Protein AF-A0A806KFU2-F1 (afdb_monomer)

pLDDT: mean 85.19, std 13.71, range [40.22, 97.81]

Radius of gyration: 25.44 Å; Cα contacts (8 Å, |Δi|>4): 45; chains: 1; bounding box: 44×34×74 Å

Solvent-accessible surface area (backbone atoms only — not comparable to full-atom values): 7020 Å² total; per-residue (Å²): 132,86,84,75,89,62,94,71,78,55,70,68,61,47,52,54,50,50,51,52,50,47,54,58,51,55,75,74,49,81,83,82,88,79,88,73,58,72,50,74,43,77,91,81,72,46,74,48,64,73,56,85,49,70,67,59,44,52,50,50,37,53,46,39,33,74,76,69,70,40,86,71,71,86,83,48,71,60,62,50,46,47,71,78,39,73,87,53,57,66,67,65,52,70,69,50,60,91,88,68,79,74,82,73,86,129

Sequence (106 aa):
MKEKDLAFVGREARISLQDEVKDELLRKVLPAPRVVEIAWDLKKGVLWTTASNARAQSLLVGLSMKSFGIELRPLAPLLLAGQVSPHIPVENLTAIEPYNLSVGEA

Nearest PDB structures (foldseek):
  5zm6-assembly1_A-2  TM=3.344E-01  e=7.596E+00  Homo sapiens

Foldseek 3Di:
DDDDPPPDDDPVRVVVVVVVVVVVVVVVDDDDDDDKDWDADPVVRDIDIPDPDPVVVVVVQVCCCVPPVDGDDDCQPLNVCCVVCVVDDNVNSVPDDSPPDDPPDD

Secondary structure (DSSP, 8-state):
------S---HHHHHHHHHHHHHHHHHHSPP------EEEETTTTEEEE---SHHHHHHHHHHHHHHH--------HHHHHHHH-TTS-HHHHHTS-TT-------

Mean predicted aligned error: 10.16 Å

Organism: NCBI:txid1181526

Structure (mmCIF, N/CA/C/O backbone):
data_AF-A0A806KFU2-F1
#
_entry.id   AF-A0A806KFU2-F1
#
loop_
_atom_site.group_PDB
_atom_site.id
_atom_site.type_symbol
_atom_site.label_atom_id
_atom_site.label_alt_id
_atom_site.label_comp_id
_atom_site.label_asym_id
_atom_site.label_entity_id
_atom_site.label_seq_id
_atom_site.pdbx_PDB_ins_code
_atom_site.Cartn_x
_atom_site.Cartn_y
_atom_site.Cartn_z
_atom_site.occupancy
_atom_site.B_iso_or_equiv
_atom_site.auth_seq_id
_atom_site.auth_comp_id
_atom_site.auth_asym_id
_atom_site.auth_atom_id
_atom_site.pdbx_PDB_model_num
ATOM 1 N N . MET A 1 1 ? -23.917 -8.264 41.468 1.00 40.22 1 MET A N 1
ATOM 2 C CA . MET A 1 1 ? -22.677 -7.464 41.570 1.00 40.22 1 MET A CA 1
ATOM 3 C C . MET A 1 1 ? -23.089 -6.129 42.176 1.00 40.22 1 MET A C 1
ATOM 5 O O . MET A 1 1 ? -24.025 -5.548 41.650 1.00 40.22 1 MET A O 1
ATOM 9 N N . LYS A 1 2 ? -22.553 -5.712 43.332 1.00 50.62 2 LYS A N 1
ATOM 10 C CA . LYS A 1 2 ? -22.932 -4.420 43.940 1.00 50.62 2 LYS A CA 1
ATOM 11 C C . LYS A 1 2 ? -22.273 -3.302 43.131 1.00 50.62 2 LYS A C 1
ATOM 13 O O . LYS A 1 2 ? -21.045 -3.276 43.066 1.00 50.62 2 LYS A O 1
ATOM 18 N N . GLU A 1 3 ? -23.069 -2.434 42.515 1.00 57.78 3 GLU A N 1
ATOM 19 C CA . GLU A 1 3 ? -22.569 -1.213 41.881 1.00 57.78 3 GLU A CA 1
ATOM 20 C C . GLU A 1 3 ? -21.839 -0.377 42.934 1.00 57.78 3 GLU A C 1
ATOM 22 O O . GLU A 1 3 ? -22.385 -0.050 43.989 1.00 57.78 3 GLU A O 1
ATOM 27 N N . LYS A 1 4 ? -20.559 -0.094 42.683 1.00 65.06 4 LYS A N 1
ATOM 28 C CA . LYS A 1 4 ? -19.829 0.901 43.458 1.00 65.06 4 LYS A CA 1
ATOM 29 C C . LYS A 1 4 ? -20.172 2.255 42.851 1.00 65.06 4 LYS A C 1
ATOM 31 O O . LYS A 1 4 ? -19.707 2.548 41.754 1.00 65.06 4 LYS A O 1
ATOM 36 N N . ASP A 1 5 ? -20.948 3.052 43.577 1.00 60.94 5 ASP A N 1
ATOM 37 C CA . ASP A 1 5 ? -21.271 4.451 43.268 1.00 60.94 5 ASP A CA 1
ATOM 38 C C . ASP A 1 5 ? -20.006 5.329 43.397 1.00 60.94 5 ASP A C 1
ATOM 40 O O . ASP A 1 5 ? -19.809 6.107 44.332 1.00 60.94 5 ASP A O 1
ATOM 44 N N . LEU A 1 6 ? -19.041 5.109 42.501 1.00 67.38 6 LEU A N 1
ATOM 45 C CA . LEU A 1 6 ? -17.766 5.814 42.485 1.00 67.38 6 LEU A CA 1
ATOM 46 C C . LEU A 1 6 ? -17.949 7.135 41.744 1.00 67.38 6 LEU A C 1
ATOM 48 O O . LEU A 1 6 ? -17.853 7.192 40.521 1.00 67.38 6 LEU A O 1
ATOM 52 N N . ALA A 1 7 ? -18.127 8.217 42.504 1.00 68.25 7 ALA A N 1
ATOM 53 C CA . ALA A 1 7 ? -18.161 9.586 41.983 1.00 68.25 7 ALA A CA 1
ATOM 54 C C . ALA A 1 7 ? -16.904 9.962 41.163 1.00 68.25 7 ALA A C 1
ATOM 56 O O . ALA A 1 7 ? -16.932 10.897 40.363 1.00 68.25 7 ALA A O 1
ATOM 57 N N . PHE A 1 8 ? -15.793 9.236 41.345 1.00 75.88 8 PHE A N 1
ATOM 58 C CA . PHE A 1 8 ? -14.548 9.462 40.623 1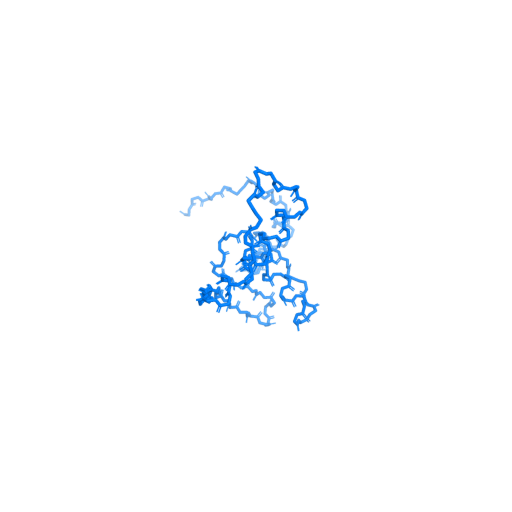.00 75.88 8 PHE A CA 1
ATOM 59 C C . PHE A 1 8 ? -13.843 8.148 40.265 1.00 75.88 8 PHE A C 1
ATOM 61 O O . PHE A 1 8 ? -13.484 7.353 41.132 1.00 75.88 8 PHE A O 1
ATOM 68 N N . VAL A 1 9 ? -13.593 7.955 38.969 1.00 79.56 9 VAL A N 1
ATOM 69 C CA . VAL A 1 9 ? -12.777 6.860 38.424 1.00 79.56 9 VAL A CA 1
ATOM 70 C C . VAL A 1 9 ? -11.426 7.430 37.995 1.00 79.56 9 VAL A C 1
ATOM 72 O O . VAL A 1 9 ? -11.386 8.373 37.198 1.00 79.56 9 VAL A O 1
ATOM 75 N N . GLY A 1 10 ? -10.331 6.867 38.515 1.00 86.94 10 GLY A N 1
ATOM 76 C CA . GLY A 1 10 ? -8.961 7.272 38.180 1.00 86.94 10 GLY A CA 1
ATOM 77 C C . GLY A 1 10 ? -8.600 7.020 36.709 1.00 86.94 10 GLY A C 1
ATOM 78 O O . GLY A 1 10 ? -9.232 6.210 36.035 1.00 86.94 10 GLY A O 1
ATOM 79 N N . ARG A 1 11 ? -7.574 7.713 36.194 1.00 89.25 11 ARG A N 1
ATOM 80 C CA . ARG A 1 11 ? -7.204 7.692 34.763 1.00 89.25 11 ARG A CA 1
ATOM 81 C C . ARG A 1 11 ? -6.924 6.285 34.222 1.00 89.25 11 ARG A C 1
ATOM 83 O O . ARG A 1 11 ? -7.437 5.951 33.162 1.00 89.25 11 ARG A O 1
ATOM 90 N N . GLU A 1 12 ? -6.147 5.476 34.936 1.00 90.62 12 GLU A N 1
ATOM 91 C CA . GLU A 1 12 ? -5.825 4.103 34.513 1.00 90.62 12 GLU A CA 1
ATOM 92 C C . GLU A 1 12 ? -7.068 3.212 34.474 1.00 90.62 12 GLU A C 1
ATOM 94 O O . GLU A 1 12 ? -7.305 2.524 33.486 1.00 90.62 12 GLU A O 1
ATOM 99 N N . ALA A 1 13 ? -7.918 3.302 35.501 1.00 87.88 13 ALA A N 1
ATOM 100 C CA . ALA A 1 13 ? -9.184 2.578 35.541 1.00 87.88 13 ALA A CA 1
ATOM 101 C C . ALA A 1 13 ? -10.122 3.002 34.396 1.00 87.88 13 ALA A C 1
ATOM 103 O O . ALA A 1 13 ? -10.785 2.154 33.809 1.00 87.88 13 ALA A O 1
ATOM 104 N N . ARG A 1 14 ? -10.142 4.290 34.017 1.00 89.94 14 ARG A N 1
ATOM 105 C CA . ARG A 1 14 ? -10.898 4.762 32.842 1.00 89.94 14 ARG A CA 1
ATOM 106 C C . ARG A 1 14 ? -10.373 4.176 31.534 1.00 89.94 14 ARG A C 1
ATOM 108 O O . ARG A 1 14 ? -11.187 3.783 30.710 1.00 89.94 14 ARG A O 1
ATOM 115 N N . ILE A 1 15 ? -9.052 4.124 31.344 1.00 93.75 15 ILE A N 1
ATOM 116 C CA . ILE A 1 15 ? -8.442 3.534 30.141 1.00 93.75 15 ILE A CA 1
ATOM 117 C C . ILE A 1 15 ? -8.790 2.044 30.063 1.00 93.75 15 ILE A C 1
ATOM 119 O O . ILE A 1 15 ? -9.287 1.593 29.039 1.00 93.75 15 ILE A O 1
ATOM 123 N N . SER A 1 16 ? -8.637 1.311 31.170 1.00 93.94 16 SER A N 1
ATOM 124 C CA . SER A 1 16 ? -8.974 -0.115 31.220 1.00 93.94 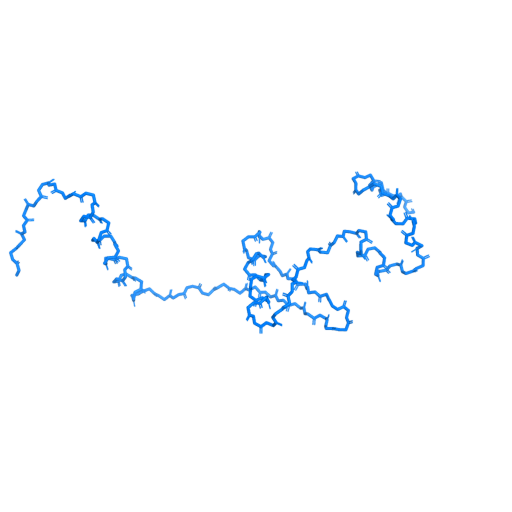16 SER A CA 1
ATOM 125 C C . SER A 1 16 ? -10.450 -0.381 30.915 1.00 93.94 16 SER A C 1
ATOM 127 O O . SER A 1 16 ? -10.752 -1.282 30.140 1.00 93.94 16 SER A O 1
ATOM 129 N N . LEU A 1 17 ? -11.368 0.410 31.485 1.00 92.75 17 LEU A N 1
ATOM 130 C CA . LEU A 1 17 ? -12.800 0.305 31.185 1.00 92.75 17 LEU A CA 1
ATOM 131 C C . LEU A 1 17 ? -13.100 0.654 29.723 1.00 92.75 17 LEU A C 1
ATOM 133 O O . LEU A 1 17 ? -13.936 0.015 29.093 1.00 92.75 17 LEU A O 1
ATOM 137 N N . GLN A 1 18 ? -12.428 1.667 29.172 1.00 95.00 18 GLN A N 1
ATOM 138 C CA . GLN A 1 18 ? -12.588 2.049 27.773 1.00 95.00 18 GLN A CA 1
ATOM 139 C C . GLN A 1 18 ? -12.149 0.924 26.831 1.00 95.00 18 GLN A C 1
ATOM 141 O O . GLN A 1 18 ? -12.852 0.659 25.857 1.00 95.00 18 GLN A O 1
ATOM 146 N N . ASP A 1 19 ? -11.022 0.271 27.112 1.00 95.69 19 ASP A N 1
ATOM 147 C CA . ASP A 1 19 ? -10.516 -0.841 26.307 1.00 95.69 19 ASP A CA 1
ATOM 148 C C . ASP A 1 19 ? -11.447 -2.061 26.391 1.00 95.69 19 ASP A C 1
ATOM 150 O O . ASP A 1 19 ? -11.802 -2.626 25.357 1.00 95.69 19 ASP A O 1
ATOM 154 N N . GLU A 1 20 ? -11.943 -2.399 27.587 1.00 95.69 20 GLU A N 1
ATOM 155 C CA . GLU A 1 20 ? -12.901 -3.497 27.786 1.00 95.69 20 GLU A CA 1
ATOM 156 C C . GLU A 1 20 ? -14.214 -3.260 27.020 1.00 95.69 20 GLU A C 1
ATOM 158 O O . GLU A 1 20 ? -14.669 -4.121 26.262 1.00 95.69 20 GLU A O 1
ATOM 163 N N . VAL A 1 21 ? -14.789 -2.058 27.140 1.00 95.81 21 VAL A N 1
ATOM 164 C CA . VAL A 1 21 ? -16.007 -1.678 26.408 1.00 95.81 21 VAL A CA 1
ATOM 165 C C . VAL A 1 21 ? -15.756 -1.672 24.902 1.00 95.81 21 VAL A C 1
ATOM 167 O O . VAL A 1 21 ? -16.598 -2.127 24.128 1.00 95.81 21 VAL A O 1
ATOM 170 N N . LYS A 1 22 ? -14.602 -1.171 24.454 1.00 95.19 22 LYS A N 1
ATOM 171 C CA . LYS A 1 22 ? -14.245 -1.147 23.034 1.00 95.19 22 LYS A CA 1
ATOM 172 C C . LYS A 1 22 ? -14.160 -2.558 22.459 1.00 95.19 22 LYS A C 1
ATOM 174 O O . LYS A 1 22 ? -14.697 -2.782 21.376 1.00 95.19 22 LYS A O 1
ATOM 179 N N . ASP A 1 23 ? -13.543 -3.497 23.168 1.00 94.94 23 ASP A N 1
ATOM 180 C CA . ASP A 1 23 ? -13.455 -4.895 22.743 1.00 94.94 23 ASP A CA 1
ATOM 181 C C . ASP A 1 23 ? -14.834 -5.559 22.687 1.00 94.94 23 ASP A C 1
ATOM 183 O O . ASP A 1 23 ? -15.141 -6.275 21.729 1.00 94.94 23 ASP A O 1
ATOM 187 N N . GLU A 1 24 ? -15.701 -5.289 23.667 1.00 95.75 24 GLU A N 1
ATOM 188 C CA . GLU A 1 24 ? -17.078 -5.787 23.656 1.00 95.75 24 GLU A CA 1
ATOM 189 C C . GLU A 1 24 ? -17.871 -5.236 22.460 1.00 95.75 24 GLU A C 1
ATOM 191 O O . GLU A 1 24 ? -18.582 -5.982 21.780 1.00 95.75 24 GLU A O 1
ATOM 196 N N . LEU A 1 25 ? -17.725 -3.941 22.165 1.00 95.12 25 LEU A N 1
ATOM 197 C CA . LEU A 1 25 ? -18.376 -3.296 21.027 1.00 95.12 25 LEU A CA 1
ATOM 198 C C . LEU A 1 25 ? -17.838 -3.819 19.691 1.00 95.12 25 LEU A C 1
ATOM 200 O O . LEU A 1 25 ? -18.629 -4.126 18.801 1.00 95.12 25 LEU A O 1
ATOM 204 N N . LEU A 1 26 ? -16.519 -3.978 19.544 1.00 93.06 26 LEU A N 1
ATOM 205 C CA . LEU A 1 26 ? -15.902 -4.488 18.315 1.00 93.06 26 LEU A CA 1
ATOM 206 C C . LEU A 1 26 ? -16.370 -5.908 17.972 1.00 93.06 26 LEU A C 1
ATOM 208 O O . LEU A 1 26 ? -16.528 -6.217 16.796 1.00 93.06 26 LEU A O 1
ATOM 212 N N . ARG A 1 27 ? -16.662 -6.752 18.971 1.00 92.81 27 ARG A N 1
ATOM 213 C CA . ARG A 1 27 ? -17.235 -8.096 18.751 1.00 92.81 27 ARG A CA 1
ATOM 214 C C . ARG A 1 27 ? -18.657 -8.068 18.184 1.00 92.81 27 ARG A C 1
ATOM 216 O O . ARG A 1 27 ? -19.081 -9.047 17.577 1.00 92.81 27 ARG A O 1
ATOM 223 N N . LYS A 1 28 ? -19.401 -6.981 18.404 1.00 95.75 28 LYS A N 1
ATOM 224 C CA . LYS A 1 28 ? -20.800 -6.820 17.970 1.00 95.75 28 LYS A CA 1
ATOM 225 C C . LYS A 1 28 ? -20.930 -6.097 16.628 1.00 95.75 28 LYS A C 1
ATOM 227 O O . LYS A 1 28 ? -22.020 -6.064 16.063 1.00 95.75 28 LYS A O 1
ATOM 232 N N . VAL A 1 29 ? -19.849 -5.505 16.122 1.00 93.06 29 VAL A N 1
ATOM 233 C CA . VAL A 1 29 ? -19.850 -4.714 14.886 1.00 93.06 29 VAL A CA 1
ATOM 234 C C . VAL A 1 29 ? -19.251 -5.529 13.746 1.00 93.06 29 VAL A C 1
ATOM 236 O O . VAL A 1 29 ? -18.172 -6.103 13.868 1.00 93.06 29 VAL A O 1
ATOM 239 N N . LEU A 1 30 ? -19.938 -5.548 12.603 1.00 92.31 30 LEU A N 1
ATOM 240 C CA . LEU A 1 30 ? -19.385 -6.135 11.387 1.00 92.31 30 LEU A CA 1
ATOM 241 C C . LEU A 1 30 ? -18.271 -5.232 10.836 1.00 92.31 30 LEU A C 1
ATOM 243 O O . LEU A 1 30 ? -18.471 -4.018 10.723 1.00 92.31 30 LEU A O 1
ATOM 247 N N . PRO A 1 31 ? -17.107 -5.788 10.463 1.00 90.50 31 PRO A N 1
ATOM 248 C CA . PRO A 1 31 ? -16.056 -4.997 9.845 1.00 90.50 31 PRO A CA 1
ATOM 249 C C . PRO A 1 31 ? -16.554 -4.413 8.519 1.00 90.50 31 PRO A C 1
ATOM 251 O O . PRO A 1 31 ? -17.161 -5.111 7.710 1.00 90.50 31 PRO A O 1
ATOM 254 N N . ALA A 1 32 ? -16.269 -3.132 8.286 1.00 90.00 32 ALA A N 1
ATOM 255 C CA . ALA A 1 32 ? -16.550 -2.475 7.016 1.00 90.00 32 ALA A CA 1
ATOM 256 C C . ALA A 1 32 ? -15.354 -2.676 6.068 1.00 90.00 32 ALA A C 1
ATOM 258 O O . ALA A 1 32 ? -14.303 -2.058 6.286 1.00 90.00 32 ALA A O 1
ATOM 259 N N . PRO A 1 33 ? -15.467 -3.528 5.032 1.00 90.31 33 PRO A N 1
ATOM 260 C CA . PRO A 1 33 ? -14.371 -3.733 4.103 1.00 90.31 33 PRO A CA 1
ATOM 261 C C . PRO A 1 33 ? -14.146 -2.466 3.278 1.00 90.31 33 PRO A C 1
ATOM 263 O O . PRO A 1 33 ? -15.083 -1.803 2.834 1.00 90.31 33 PRO A O 1
ATOM 266 N N . ARG A 1 34 ? -12.877 -2.142 3.049 1.00 89.19 34 ARG A N 1
ATOM 267 C CA . ARG A 1 34 ? -12.468 -1.162 2.044 1.00 89.19 34 ARG A CA 1
ATOM 268 C C . ARG A 1 34 ? -11.625 -1.882 1.015 1.00 89.19 34 ARG A C 1
ATOM 270 O O . ARG A 1 34 ? -10.668 -2.561 1.378 1.00 89.19 34 ARG A O 1
ATOM 277 N N . VAL A 1 35 ? -11.990 -1.722 -0.248 1.00 91.38 35 VAL A N 1
ATOM 278 C CA . VAL A 1 35 ? -11.276 -2.326 -1.368 1.00 91.38 35 VAL A CA 1
ATOM 279 C C . VAL A 1 35 ? -10.378 -1.264 -1.985 1.00 91.38 35 VAL A C 1
ATOM 281 O O . VAL A 1 35 ? -10.802 -0.131 -2.208 1.00 91.38 35 VAL A O 1
ATOM 284 N N . VAL A 1 36 ? -9.125 -1.634 -2.219 1.00 92.38 36 VAL A N 1
ATOM 285 C CA . VAL A 1 36 ? -8.187 -0.875 -3.042 1.00 92.38 36 VAL A CA 1
ATOM 286 C C . VAL A 1 36 ? -7.785 -1.801 -4.170 1.00 92.38 36 VAL A C 1
ATOM 288 O O . VAL A 1 36 ? -7.283 -2.897 -3.926 1.00 92.38 36 VAL A O 1
ATOM 291 N N . GLU A 1 37 ? -8.027 -1.364 -5.395 1.00 95.44 37 GLU A N 1
ATOM 292 C CA . GLU A 1 37 ? -7.685 -2.137 -6.578 1.00 95.44 37 GLU A CA 1
ATOM 293 C C . GLU A 1 37 ? -6.236 -1.855 -6.960 1.00 95.44 37 GLU A C 1
ATOM 295 O O . GLU A 1 37 ? -5.746 -0.720 -6.852 1.00 95.44 37 GLU A O 1
ATOM 300 N N . ILE A 1 38 ? -5.546 -2.909 -7.386 1.00 95.50 38 ILE A N 1
ATOM 301 C CA . ILE A 1 38 ? -4.175 -2.837 -7.871 1.00 95.50 38 ILE A CA 1
ATOM 302 C C . ILE A 1 38 ? -4.057 -3.592 -9.190 1.00 95.50 38 ILE A C 1
ATOM 304 O O . ILE A 1 38 ? -4.640 -4.661 -9.362 1.00 95.50 38 ILE A O 1
ATOM 308 N N . ALA A 1 39 ? -3.268 -3.043 -10.103 1.00 95.88 39 ALA A N 1
ATOM 309 C CA . ALA A 1 39 ? -2.825 -3.730 -11.305 1.00 95.88 39 ALA A CA 1
ATOM 310 C C . ALA A 1 39 ? -1.302 -3.813 -11.254 1.00 95.88 39 ALA A C 1
ATOM 312 O O . ALA A 1 39 ? -0.639 -2.803 -11.027 1.00 95.88 39 ALA A O 1
ATOM 313 N N . TRP A 1 40 ? -0.740 -5.004 -11.442 1.00 94.44 40 TRP A N 1
ATOM 314 C CA . TRP A 1 40 ? 0.702 -5.214 -11.355 1.00 94.44 40 TRP A CA 1
ATOM 315 C C . TRP A 1 40 ? 1.229 -5.837 -12.644 1.00 94.44 40 TRP A C 1
ATOM 317 O O . TRP A 1 40 ? 0.915 -6.980 -12.970 1.00 94.44 40 TRP A O 1
ATOM 327 N N . ASP A 1 41 ? 2.050 -5.080 -13.371 1.00 93.81 41 ASP A N 1
ATOM 328 C CA . ASP A 1 41 ? 2.830 -5.587 -14.495 1.00 93.81 41 ASP A CA 1
ATOM 329 C C . ASP A 1 41 ? 4.195 -6.064 -13.989 1.00 93.81 41 ASP A C 1
ATOM 331 O O . ASP A 1 41 ? 5.106 -5.274 -13.728 1.00 93.81 41 ASP A O 1
ATOM 335 N N . LEU A 1 42 ? 4.332 -7.384 -13.857 1.00 91.19 42 LEU A N 1
ATOM 336 C CA . LEU A 1 42 ? 5.562 -8.034 -13.404 1.00 91.19 42 LEU A CA 1
ATOM 337 C C . LEU A 1 42 ? 6.715 -7.902 -14.405 1.00 91.19 42 LEU A C 1
ATOM 339 O O . LEU A 1 42 ? 7.871 -7.921 -13.994 1.00 91.19 42 LEU A O 1
ATOM 343 N N . LYS A 1 43 ? 6.427 -7.767 -15.707 1.00 90.81 43 LYS A N 1
ATOM 344 C CA . LYS A 1 43 ? 7.470 -7.640 -16.736 1.00 90.81 43 LYS A CA 1
ATOM 345 C C . LYS A 1 43 ? 8.097 -6.254 -16.700 1.00 90.81 43 LYS A C 1
ATOM 347 O O . LYS A 1 43 ? 9.307 -6.130 -16.841 1.00 90.81 43 LYS A O 1
ATOM 352 N N . LYS A 1 44 ? 7.272 -5.222 -16.514 1.00 87.69 44 LYS A N 1
ATOM 353 C CA . LYS A 1 44 ? 7.733 -3.830 -16.407 1.00 87.69 44 LYS A CA 1
ATOM 354 C C . LYS A 1 44 ? 8.153 -3.442 -14.991 1.00 87.69 44 LYS A C 1
ATOM 356 O O . LYS A 1 44 ? 8.789 -2.408 -14.819 1.00 87.69 44 LYS A O 1
ATOM 361 N N . GLY A 1 45 ? 7.787 -4.237 -13.987 1.00 90.12 45 GLY A N 1
ATOM 362 C CA . GLY A 1 45 ? 8.030 -3.914 -12.582 1.00 90.12 45 GLY A CA 1
ATOM 363 C C . GLY A 1 45 ? 7.215 -2.711 -12.101 1.00 90.12 45 GLY A C 1
ATOM 364 O O . GLY A 1 45 ? 7.668 -1.983 -11.223 1.00 90.12 45 GLY A O 1
ATOM 365 N N . VAL A 1 46 ? 6.031 -2.480 -12.680 1.00 92.19 46 VAL A N 1
ATOM 366 C CA . VAL A 1 46 ? 5.174 -1.327 -12.360 1.00 92.19 46 VAL A CA 1
ATOM 367 C C . VAL A 1 46 ? 3.886 -1.800 -11.702 1.00 92.19 46 VAL A C 1
ATOM 369 O O . VAL A 1 46 ? 3.233 -2.728 -12.180 1.00 92.19 46 VAL A O 1
ATOM 372 N N . LEU A 1 47 ? 3.516 -1.138 -10.608 1.00 94.19 47 LEU A N 1
ATOM 373 C CA . LEU A 1 47 ? 2.278 -1.378 -9.881 1.00 94.19 47 LEU A CA 1
ATOM 374 C C . LEU A 1 47 ? 1.434 -0.102 -9.882 1.00 94.19 47 LEU A C 1
ATOM 376 O O . LEU A 1 47 ? 1.869 0.942 -9.396 1.00 94.19 47 LEU A O 1
ATOM 380 N N . TRP A 1 48 ? 0.215 -0.199 -10.404 1.00 94.44 48 TRP A N 1
ATOM 381 C CA . TRP A 1 48 ? -0.791 0.860 -10.366 1.00 94.44 48 TRP A CA 1
ATOM 382 C C . TRP A 1 48 ? -1.803 0.579 -9.261 1.00 94.44 48 TRP A C 1
ATOM 384 O O . TRP A 1 48 ? -2.141 -0.574 -8.993 1.00 94.44 48 TRP A O 1
ATOM 394 N N . THR A 1 49 ? -2.309 1.634 -8.627 1.00 94.88 49 THR A N 1
ATOM 395 C CA . THR A 1 49 ? -3.317 1.532 -7.568 1.00 94.88 49 THR A CA 1
ATOM 396 C C . THR A 1 49 ? -4.365 2.628 -7.698 1.00 94.88 49 THR A C 1
ATOM 398 O O . THR A 1 49 ? -4.049 3.748 -8.096 1.00 94.88 49 THR A O 1
ATOM 401 N N . THR A 1 50 ? -5.606 2.324 -7.317 1.00 95.44 50 THR A N 1
ATOM 402 C CA . THR A 1 50 ? -6.686 3.318 -7.200 1.00 95.44 50 THR A CA 1
ATOM 403 C C . THR A 1 50 ? -6.630 4.114 -5.889 1.00 95.44 50 THR A C 1
ATOM 405 O O . THR A 1 50 ? -7.420 5.035 -5.678 1.00 95.44 50 THR A O 1
ATOM 408 N N . ALA A 1 51 ? -5.687 3.803 -4.991 1.00 93.12 51 ALA A N 1
ATOM 409 C CA . ALA A 1 51 ? -5.495 4.533 -3.745 1.00 93.12 51 ALA A CA 1
ATOM 410 C C . ALA A 1 51 ? -4.999 5.969 -3.985 1.00 93.12 51 ALA A C 1
ATOM 412 O O . ALA A 1 51 ? -3.828 6.199 -4.279 1.00 93.12 51 ALA A O 1
ATOM 413 N N . SER A 1 52 ? -5.868 6.953 -3.756 1.00 90.50 52 SER A N 1
ATOM 414 C CA . SER A 1 52 ? -5.530 8.382 -3.846 1.00 90.50 52 SER A CA 1
ATOM 415 C C . SER A 1 52 ? -4.962 8.974 -2.552 1.00 90.50 52 SER A C 1
ATOM 417 O O . SER A 1 52 ? -4.302 10.008 -2.582 1.00 90.50 52 SER A O 1
ATOM 419 N N . ASN A 1 53 ? -5.210 8.340 -1.402 1.00 92.88 53 ASN A N 1
ATOM 420 C CA . ASN A 1 53 ? -4.740 8.835 -0.110 1.00 92.88 53 ASN A CA 1
ATOM 421 C C . ASN A 1 53 ? -3.409 8.187 0.299 1.00 92.88 53 ASN A C 1
ATOM 423 O O . ASN A 1 53 ? -3.209 6.981 0.131 1.00 92.88 53 ASN A O 1
ATOM 427 N N . ALA A 1 54 ? -2.540 8.983 0.928 1.00 92.56 54 ALA A N 1
ATOM 428 C CA . ALA A 1 54 ? -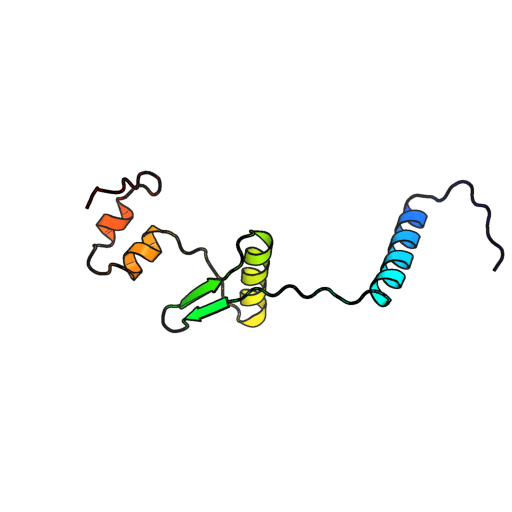1.209 8.554 1.356 1.00 92.56 54 ALA A CA 1
ATOM 429 C C . ALA A 1 54 ? -1.239 7.339 2.299 1.00 92.56 54 ALA A C 1
ATOM 431 O O . ALA A 1 54 ? -0.398 6.453 2.190 1.00 92.56 54 ALA A O 1
ATOM 432 N N . ARG A 1 55 ? -2.238 7.241 3.188 1.00 93.69 55 ARG A N 1
ATOM 433 C CA . ARG A 1 55 ? -2.343 6.126 4.143 1.00 93.69 55 ARG A CA 1
ATOM 434 C C . ARG A 1 55 ? -2.512 4.780 3.438 1.00 93.69 55 ARG A C 1
ATOM 436 O O . ARG A 1 55 ? -1.822 3.826 3.782 1.00 93.69 55 ARG A O 1
ATOM 443 N N . ALA A 1 56 ? -3.420 4.696 2.470 1.00 92.88 56 ALA A N 1
ATOM 444 C CA . ALA A 1 56 ? -3.645 3.484 1.688 1.00 92.88 56 ALA A CA 1
ATOM 445 C C . ALA A 1 56 ? -2.409 3.118 0.852 1.00 92.88 56 ALA A C 1
ATOM 447 O O . ALA A 1 56 ? -2.035 1.948 0.803 1.00 92.88 56 ALA A O 1
ATOM 448 N N . GLN A 1 57 ? -1.724 4.113 0.282 1.00 93.19 57 GLN A N 1
ATOM 449 C CA . GLN A 1 57 ? -0.467 3.899 -0.440 1.00 93.19 57 GLN A CA 1
ATOM 450 C C . GLN A 1 57 ? 0.637 3.352 0.482 1.00 93.19 57 GLN A C 1
ATOM 452 O O . GLN A 1 57 ? 1.286 2.368 0.140 1.00 93.19 57 GLN A O 1
ATOM 457 N N . SER A 1 58 ? 0.813 3.899 1.690 1.00 93.75 58 SER A N 1
ATOM 458 C CA . SER A 1 58 ? 1.789 3.377 2.661 1.00 93.75 58 SER A CA 1
ATOM 459 C C . SER A 1 58 ? 1.468 1.951 3.116 1.00 93.75 58 SER A C 1
ATOM 461 O O . SER A 1 58 ? 2.378 1.140 3.290 1.00 93.75 58 SER A O 1
ATOM 463 N N . LEU A 1 59 ? 0.182 1.620 3.287 1.00 94.50 59 LEU A N 1
ATOM 464 C CA . LEU A 1 59 ? -0.240 0.251 3.599 1.00 94.50 59 LEU A CA 1
ATOM 465 C C . LEU A 1 59 ? 0.118 -0.717 2.469 1.00 94.50 59 LEU A C 1
ATOM 467 O O . LEU A 1 59 ? 0.589 -1.814 2.754 1.00 94.50 59 LEU A O 1
ATOM 471 N N . LEU A 1 60 ? -0.049 -0.309 1.210 1.00 94.06 60 LEU A N 1
ATOM 472 C CA . LEU A 1 60 ? 0.324 -1.106 0.042 1.00 94.06 60 LEU A CA 1
ATOM 473 C C . LEU A 1 60 ? 1.840 -1.349 -0.041 1.00 94.06 60 LEU A C 1
ATOM 475 O O . LEU A 1 60 ? 2.261 -2.478 -0.296 1.00 94.06 60 LEU A O 1
ATOM 479 N N . VAL A 1 61 ? 2.662 -0.330 0.237 1.00 94.38 61 VAL A N 1
ATOM 480 C CA . VAL A 1 61 ? 4.130 -0.475 0.328 1.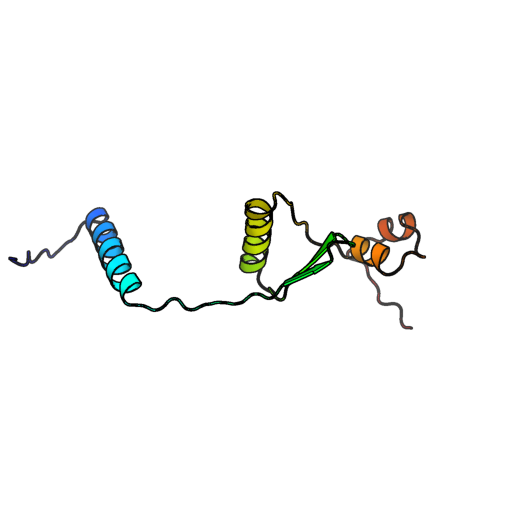00 94.38 61 VAL A CA 1
ATOM 481 C C . VAL A 1 61 ? 4.499 -1.494 1.409 1.00 94.38 61 VAL A C 1
ATOM 483 O O . VAL A 1 61 ? 5.236 -2.445 1.150 1.00 94.38 61 VAL A O 1
ATOM 486 N N . GLY A 1 62 ? 3.934 -1.346 2.612 1.00 95.56 62 GLY A N 1
ATOM 487 C CA . GLY A 1 62 ? 4.189 -2.264 3.722 1.00 95.56 62 GLY A CA 1
ATOM 488 C C . GLY A 1 62 ? 3.696 -3.688 3.454 1.00 95.56 62 GLY A C 1
ATOM 489 O O . GLY A 1 62 ? 4.377 -4.649 3.811 1.00 95.56 62 GLY A O 1
ATOM 490 N N . LEU A 1 63 ? 2.538 -3.839 2.807 1.00 95.19 63 LEU A N 1
ATOM 491 C CA . LEU A 1 63 ? 1.990 -5.136 2.411 1.00 95.19 63 LEU A CA 1
ATOM 492 C C . LEU A 1 63 ? 2.901 -5.835 1.398 1.00 95.19 63 LEU A C 1
ATOM 494 O O . LEU A 1 63 ? 3.163 -7.026 1.548 1.00 95.19 63 LEU A O 1
ATOM 498 N N . SER A 1 64 ? 3.413 -5.100 0.411 1.00 94.88 64 SER A N 1
ATOM 499 C CA . SER A 1 64 ? 4.291 -5.644 -0.633 1.00 94.88 64 SER A CA 1
ATOM 500 C C . SER A 1 64 ? 5.619 -6.129 -0.059 1.00 94.88 64 SER A C 1
ATOM 502 O O . SER A 1 64 ? 6.057 -7.237 -0.367 1.00 94.88 64 SER A O 1
ATOM 504 N N . MET A 1 65 ? 6.201 -5.360 0.864 1.00 96.56 65 MET A N 1
ATOM 505 C CA . MET A 1 65 ? 7.407 -5.771 1.582 1.00 96.56 65 MET A CA 1
ATOM 506 C C . MET A 1 65 ? 7.157 -7.020 2.436 1.00 96.56 65 MET A C 1
ATOM 508 O O . MET A 1 65 ? 7.912 -7.982 2.364 1.00 96.56 65 MET A O 1
ATOM 512 N N . LYS A 1 66 ? 6.071 -7.051 3.218 1.00 97.81 66 LYS A N 1
ATOM 513 C CA . LYS A 1 66 ? 5.757 -8.194 4.093 1.00 97.81 66 LYS A CA 1
ATOM 514 C C . LYS A 1 66 ? 5.408 -9.470 3.330 1.00 97.81 66 LYS A C 1
ATOM 516 O O . LYS A 1 66 ? 5.704 -10.554 3.816 1.00 97.81 66 LYS A O 1
ATOM 521 N N . SER A 1 67 ? 4.753 -9.340 2.179 1.00 96.62 67 SER A N 1
ATOM 522 C CA . SER A 1 67 ? 4.244 -10.490 1.422 1.00 96.62 67 SER A CA 1
ATOM 523 C C . SER A 1 67 ? 5.269 -11.030 0.429 1.00 96.62 67 SER A C 1
ATOM 525 O O . SER A 1 67 ? 5.332 -12.237 0.221 1.00 96.62 67 SER A O 1
ATOM 527 N N . PHE A 1 68 ? 6.069 -10.149 -0.181 1.00 95.06 68 PHE A N 1
ATOM 528 C CA . PHE A 1 68 ? 6.958 -10.502 -1.292 1.00 95.06 68 PHE A CA 1
ATOM 529 C C . PHE A 1 68 ? 8.421 -10.099 -1.074 1.00 95.06 68 PHE A C 1
ATOM 531 O O . PHE A 1 68 ? 9.264 -10.440 -1.897 1.00 95.06 68 PHE A O 1
ATOM 538 N N . GLY A 1 69 ? 8.745 -9.358 -0.009 1.00 95.62 69 GLY A N 1
ATOM 539 C CA . GLY A 1 69 ? 10.091 -8.812 0.199 1.00 95.62 69 GLY A CA 1
ATOM 540 C C . GLY A 1 69 ? 10.471 -7.715 -0.801 1.00 95.62 69 GLY A C 1
ATOM 541 O O . GLY A 1 69 ? 11.653 -7.449 -0.996 1.00 95.62 69 GLY A O 1
ATOM 542 N N . ILE A 1 70 ? 9.485 -7.102 -1.467 1.00 94.12 70 ILE A N 1
ATOM 543 C CA . ILE A 1 70 ? 9.712 -6.116 -2.530 1.00 94.12 70 ILE A CA 1
ATOM 544 C C . ILE A 1 70 ? 9.513 -4.705 -1.985 1.00 94.12 70 ILE A C 1
ATOM 546 O O . ILE A 1 70 ? 8.476 -4.383 -1.400 1.00 94.12 70 ILE A O 1
ATOM 550 N N . GLU A 1 71 ? 10.498 -3.845 -2.229 1.00 93.81 71 GLU A N 1
ATOM 551 C CA . GLU A 1 71 ? 10.400 -2.415 -1.965 1.00 93.81 71 GLU A CA 1
ATOM 552 C C . GLU A 1 71 ? 9.689 -1.712 -3.128 1.00 93.81 71 GLU A C 1
ATOM 554 O O . GLU A 1 71 ? 10.207 -1.640 -4.242 1.00 93.81 71 GLU A O 1
ATOM 559 N N . LEU A 1 72 ? 8.499 -1.168 -2.866 1.00 93.31 72 LEU A N 1
ATOM 560 C CA . LEU A 1 72 ? 7.823 -0.287 -3.813 1.00 93.31 72 LEU A CA 1
ATOM 561 C C . LEU A 1 72 ? 8.347 1.139 -3.656 1.00 93.31 72 LEU A C 1
ATOM 563 O O . LEU A 1 72 ? 8.360 1.683 -2.551 1.00 93.31 72 LEU A O 1
ATOM 567 N N . ARG A 1 73 ? 8.714 1.764 -4.775 1.00 90.25 73 ARG A N 1
ATOM 568 C CA . ARG A 1 73 ? 9.114 3.173 -4.827 1.00 90.25 73 ARG A CA 1
ATOM 569 C C . ARG A 1 73 ? 8.124 3.965 -5.677 1.00 90.25 73 ARG A C 1
ATOM 571 O O . ARG A 1 73 ? 7.663 3.438 -6.691 1.00 90.25 73 ARG A O 1
ATOM 578 N N . PRO A 1 74 ? 7.794 5.213 -5.300 1.00 89.44 74 PRO A N 1
ATOM 579 C CA . PRO A 1 74 ? 6.985 6.080 -6.144 1.00 89.44 74 PRO A CA 1
ATOM 580 C C . PRO A 1 74 ? 7.608 6.228 -7.532 1.00 89.44 74 PRO A C 1
ATOM 582 O O . PRO A 1 74 ? 8.812 6.458 -7.663 1.00 89.44 74 PRO A O 1
ATOM 585 N N . LEU A 1 75 ? 6.780 6.112 -8.568 1.00 89.06 75 LEU A N 1
ATOM 586 C CA . LEU A 1 75 ? 7.232 6.310 -9.936 1.00 89.06 75 LEU A CA 1
ATOM 587 C C . LEU A 1 75 ? 7.354 7.811 -10.214 1.00 89.06 75 LEU A C 1
ATOM 589 O O . LEU A 1 75 ? 6.351 8.510 -10.351 1.00 89.06 75 LEU A O 1
ATOM 593 N N . ALA A 1 76 ? 8.588 8.309 -10.270 1.00 85.94 76 ALA A N 1
ATOM 594 C CA . ALA A 1 76 ? 8.850 9.708 -10.580 1.00 85.94 76 ALA A CA 1
ATOM 595 C C . ALA A 1 76 ? 8.478 10.032 -12.045 1.00 85.94 76 ALA A C 1
ATOM 597 O O . ALA A 1 76 ? 8.703 9.191 -12.921 1.00 85.94 76 ALA A O 1
ATOM 598 N N . PRO A 1 77 ? 7.986 11.250 -12.349 1.00 85.38 77 PRO A N 1
ATOM 599 C CA . PRO A 1 77 ? 7.558 11.619 -13.700 1.00 85.38 77 PRO A CA 1
ATOM 600 C C . PRO A 1 77 ? 8.622 11.403 -14.784 1.00 85.38 77 PRO A C 1
ATOM 602 O O . PRO A 1 77 ? 8.310 10.859 -15.836 1.00 85.38 77 PRO A O 1
ATOM 605 N 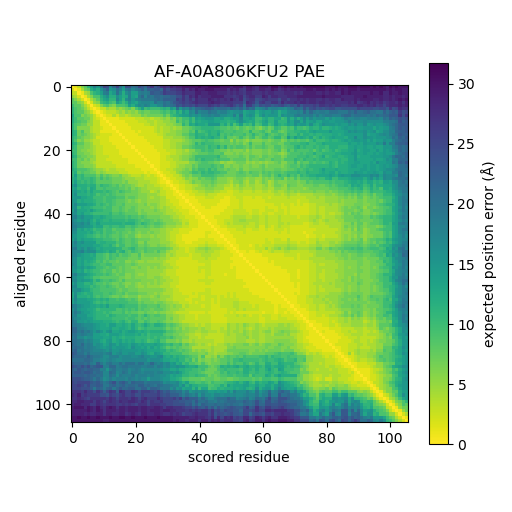N . LEU A 1 78 ? 9.885 11.755 -14.520 1.00 84.88 78 LEU A N 1
ATOM 606 C CA . LEU A 1 78 ? 10.980 11.582 -15.486 1.00 84.88 78 LEU A CA 1
ATOM 607 C C . LEU A 1 78 ? 11.332 10.105 -15.725 1.00 84.88 78 LEU A C 1
ATOM 609 O O . LEU A 1 78 ? 11.671 9.722 -16.842 1.00 84.88 78 LEU A O 1
ATOM 613 N N . LEU A 1 79 ? 11.195 9.260 -14.697 1.00 83.00 79 LEU A N 1
ATOM 614 C CA . LEU A 1 79 ? 11.363 7.812 -14.849 1.00 83.00 79 LEU A CA 1
ATOM 615 C C . LEU A 1 79 ? 10.245 7.229 -15.714 1.00 83.00 79 LEU A C 1
ATOM 617 O O . LEU A 1 79 ? 10.519 6.434 -16.610 1.00 83.00 79 LEU A O 1
ATOM 621 N N . LEU A 1 80 ? 8.999 7.659 -15.489 1.00 86.19 80 LEU A N 1
ATOM 622 C CA . LEU A 1 80 ? 7.880 7.279 -16.347 1.00 86.19 80 LEU A CA 1
ATOM 623 C C . LEU A 1 80 ? 8.088 7.781 -17.783 1.00 86.19 80 LEU A C 1
ATOM 625 O O . LEU A 1 80 ? 7.870 7.016 -18.717 1.00 86.19 80 LEU A O 1
ATOM 629 N N . ALA A 1 81 ? 8.550 9.022 -17.967 1.00 85.75 81 ALA A N 1
ATOM 630 C CA . ALA A 1 81 ? 8.821 9.612 -19.278 1.00 85.75 81 ALA A CA 1
ATOM 631 C C . ALA A 1 81 ? 9.809 8.765 -20.094 1.00 85.75 81 ALA A C 1
ATOM 633 O O . ALA A 1 81 ? 9.530 8.451 -21.249 1.00 85.75 81 ALA A O 1
ATOM 634 N N . GLY A 1 82 ? 10.905 8.314 -19.475 1.00 85.06 82 GLY A N 1
AT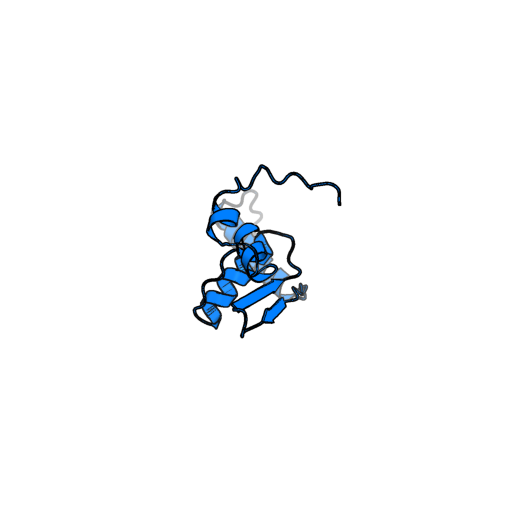OM 635 C CA . GLY A 1 82 ? 11.865 7.414 -20.122 1.00 85.06 82 GLY A CA 1
ATOM 636 C C . GLY A 1 82 ? 11.280 6.043 -20.478 1.00 85.06 82 GLY A C 1
ATOM 637 O O . GLY A 1 82 ? 11.683 5.443 -21.470 1.00 85.06 82 GLY A O 1
ATOM 638 N N . GLN A 1 83 ? 10.296 5.551 -19.716 1.00 83.44 83 GLN A N 1
ATOM 639 C CA . GLN A 1 83 ? 9.608 4.290 -20.019 1.00 83.44 83 GLN A CA 1
ATOM 640 C C . GLN A 1 83 ? 8.600 4.419 -21.169 1.00 83.44 83 GLN A C 1
ATOM 642 O O . GLN A 1 83 ? 8.457 3.484 -21.957 1.00 83.44 83 GLN A O 1
ATOM 647 N N . VAL A 1 84 ? 7.873 5.539 -21.255 1.00 86.88 84 VAL A N 1
ATOM 648 C CA . VAL A 1 84 ? 6.837 5.748 -22.285 1.00 86.88 84 VAL A CA 1
ATOM 649 C C . VAL A 1 84 ? 7.395 6.323 -23.585 1.00 86.88 84 VAL A C 1
ATOM 651 O O . VAL A 1 84 ? 6.811 6.092 -24.640 1.00 86.88 84 VAL A O 1
ATOM 654 N N . SER A 1 85 ? 8.520 7.040 -23.524 1.00 87.69 85 SER A N 1
ATOM 655 C CA . SER A 1 85 ? 9.174 7.6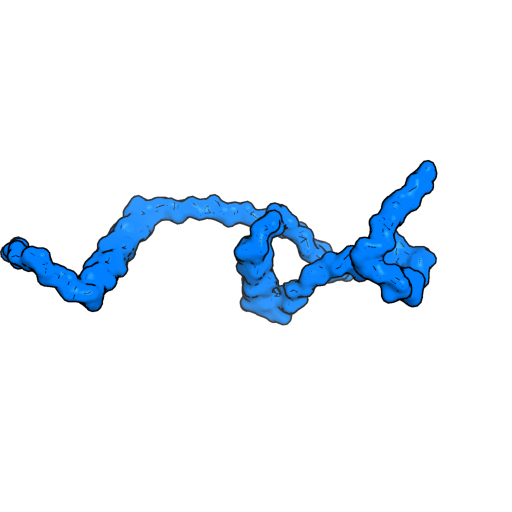63 -24.675 1.00 87.69 85 SER A CA 1
ATOM 656 C C . SER A 1 85 ? 10.653 7.261 -24.749 1.00 87.69 85 SER A C 1
ATOM 658 O O . SER A 1 85 ? 11.541 8.061 -24.448 1.00 87.69 85 SER A O 1
ATOM 660 N N . PRO A 1 86 ? 10.949 6.015 -25.167 1.00 82.81 86 PRO A N 1
ATOM 661 C CA . PRO A 1 86 ? 12.316 5.487 -25.198 1.00 82.81 86 PRO A CA 1
ATOM 662 C C . PRO A 1 86 ? 13.221 6.182 -26.228 1.00 82.81 86 PRO A C 1
ATOM 664 O O . PRO A 1 86 ? 14.433 5.992 -26.210 1.00 82.81 86 PRO A O 1
ATOM 667 N N . HIS A 1 87 ? 12.651 6.974 -27.139 1.00 88.00 87 HIS A N 1
ATOM 668 C CA . HIS A 1 87 ? 13.403 7.747 -28.129 1.00 88.00 87 HIS A CA 1
ATOM 669 C C . HIS A 1 87 ? 14.033 9.019 -27.553 1.00 88.00 87 HIS A C 1
ATOM 671 O O . HIS A 1 87 ? 14.898 9.604 -28.202 1.00 88.00 87 HIS A O 1
ATOM 677 N N . ILE A 1 88 ? 13.602 9.467 -26.369 1.00 84.38 88 ILE A N 1
ATOM 678 C CA . ILE A 1 88 ? 14.193 10.629 -25.708 1.00 84.38 88 ILE A CA 1
ATOM 679 C C . ILE A 1 88 ? 15.418 10.147 -24.918 1.00 84.38 88 ILE A C 1
ATOM 681 O O . ILE A 1 88 ? 15.264 9.304 -24.031 1.00 84.38 88 ILE A O 1
ATOM 685 N N . PRO A 1 89 ? 16.625 10.668 -25.205 1.00 84.25 89 PRO A N 1
ATOM 686 C CA . PRO A 1 89 ? 17.823 10.320 -24.453 1.00 84.25 89 PRO A CA 1
ATOM 687 C C . PRO A 1 89 ? 17.651 10.594 -22.958 1.00 84.25 89 PRO A C 1
ATOM 689 O O . PRO A 1 89 ? 17.070 11.608 -22.560 1.00 84.25 89 PRO A O 1
ATOM 692 N N . VAL A 1 90 ? 18.185 9.702 -22.122 1.00 81.06 90 VAL A N 1
ATOM 693 C CA . VAL A 1 90 ? 18.094 9.833 -20.661 1.00 81.06 90 VAL A CA 1
ATOM 694 C C . VAL A 1 90 ? 18.763 11.123 -20.195 1.00 81.06 90 VAL A C 1
ATOM 696 O O . VAL A 1 90 ? 18.227 11.771 -19.299 1.00 81.06 90 VAL A O 1
ATOM 699 N N . GLU A 1 91 ? 19.861 11.548 -20.836 1.00 83.06 91 GLU A N 1
ATOM 700 C CA . GLU A 1 91 ? 20.535 12.801 -20.482 1.00 83.06 91 GLU A CA 1
ATOM 701 C C . GLU A 1 91 ? 19.578 13.992 -20.603 1.00 83.06 91 GLU A C 1
ATOM 703 O O . GLU A 1 91 ? 19.495 14.819 -19.694 1.00 83.06 91 GLU A O 1
ATOM 708 N N . ASN A 1 92 ? 18.781 14.019 -21.675 1.00 83.31 92 ASN A N 1
ATOM 709 C CA . ASN A 1 92 ? 17.805 15.075 -21.925 1.00 83.31 92 ASN A CA 1
ATOM 710 C C . ASN A 1 92 ? 16.686 15.068 -20.882 1.00 83.31 92 ASN A C 1
ATOM 712 O O . ASN A 1 92 ? 16.258 16.132 -20.450 1.00 83.31 92 ASN A O 1
ATOM 716 N N . LEU A 1 93 ? 16.232 13.890 -20.443 1.00 80.56 93 LEU A N 1
ATOM 717 C CA . LEU A 1 93 ? 15.224 13.784 -19.385 1.00 80.56 93 LEU A CA 1
ATOM 718 C C . LEU A 1 93 ? 15.775 14.239 -18.032 1.00 80.56 93 LEU A C 1
ATOM 720 O O . LEU A 1 93 ? 15.085 14.930 -17.292 1.00 80.56 93 LEU A O 1
ATOM 724 N N . THR A 1 94 ? 17.019 13.878 -17.710 1.00 77.62 94 THR A N 1
ATOM 725 C CA . THR A 1 94 ? 17.659 14.260 -16.441 1.00 77.62 94 THR A CA 1
ATOM 726 C C . THR A 1 94 ? 18.067 15.730 -16.378 1.00 77.62 94 THR A C 1
ATOM 728 O O . THR A 1 94 ? 18.206 16.265 -15.282 1.00 77.62 94 THR A O 1
ATOM 731 N N . ALA A 1 95 ? 18.241 16.384 -17.530 1.00 82.50 95 ALA A N 1
ATOM 732 C CA . ALA A 1 95 ? 18.544 17.809 -17.623 1.00 82.50 95 ALA A CA 1
ATOM 733 C C . ALA A 1 95 ? 17.317 18.707 -17.378 1.00 82.50 95 ALA A C 1
ATOM 735 O O . ALA A 1 95 ? 17.473 19.907 -17.159 1.00 82.50 95 ALA A O 1
ATOM 736 N N . ILE A 1 96 ? 16.102 18.147 -17.412 1.00 78.88 96 ILE A N 1
ATOM 737 C CA . ILE A 1 96 ? 14.867 18.883 -17.132 1.00 78.88 96 ILE A CA 1
ATOM 738 C C . ILE A 1 96 ? 14.710 19.030 -15.618 1.00 78.88 96 ILE A C 1
ATOM 740 O O . ILE A 1 96 ? 14.634 18.041 -14.885 1.00 78.88 96 ILE A O 1
ATOM 744 N N . GLU A 1 97 ? 14.590 20.268 -15.141 1.00 70.12 97 GLU A N 1
ATOM 745 C CA . GLU A 1 97 ? 14.174 20.510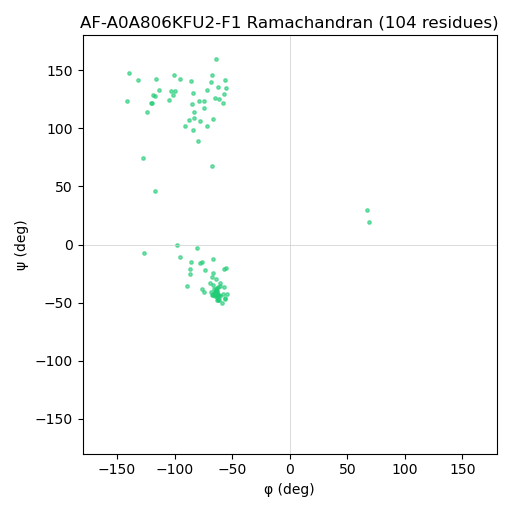 -13.763 1.00 70.12 97 GLU A CA 1
ATOM 746 C C . GLU A 1 97 ? 12.724 20.023 -13.566 1.00 70.12 97 GLU A C 1
ATOM 748 O O . GLU A 1 97 ? 11.830 20.475 -14.288 1.00 70.12 97 GLU A O 1
ATOM 753 N N . PRO A 1 98 ? 12.440 19.148 -12.577 1.00 64.31 98 PRO A N 1
ATOM 754 C CA . PRO A 1 98 ? 11.125 18.513 -12.415 1.00 64.31 98 PRO A CA 1
ATOM 755 C C . PRO A 1 98 ? 9.944 19.486 -12.270 1.00 64.31 98 PRO A C 1
ATOM 757 O O . PRO A 1 98 ? 8.800 19.098 -12.491 1.00 64.31 98 PRO A O 1
ATOM 760 N N . TYR A 1 99 ? 10.215 20.734 -11.876 1.00 58.16 99 TYR A N 1
ATOM 761 C CA . TYR A 1 99 ? 9.215 21.773 -11.623 1.00 58.16 99 TYR A CA 1
ATOM 762 C C . TYR A 1 99 ? 9.009 22.742 -12.794 1.00 58.16 99 TYR A C 1
ATOM 764 O O . TYR A 1 99 ? 8.170 23.632 -12.688 1.00 58.16 99 TYR A O 1
ATOM 772 N N . ASN A 1 100 ? 9.732 22.573 -13.906 1.00 59.41 100 ASN A N 1
ATOM 773 C CA . ASN A 1 100 ? 9.662 23.461 -15.067 1.00 59.41 100 ASN A CA 1
ATOM 774 C C . ASN A 1 100 ? 9.147 22.721 -16.316 1.00 59.41 100 ASN A C 1
ATOM 776 O O . ASN A 1 100 ? 9.718 22.800 -17.401 1.00 59.41 100 ASN A O 1
ATOM 780 N N . LEU A 1 101 ? 8.070 21.948 -16.147 1.00 57.19 101 LEU A N 1
ATOM 781 C CA . LEU A 1 101 ? 7.351 21.321 -17.255 1.00 57.19 101 LEU A CA 1
ATOM 782 C C . LEU A 1 101 ? 6.439 22.370 -17.904 1.00 57.19 101 LEU A C 1
ATOM 784 O O . LEU A 1 101 ? 5.282 22.519 -17.510 1.00 57.19 101 LEU A O 1
ATOM 788 N N . SER A 1 102 ? 6.945 23.116 -18.887 1.00 57.44 102 SER A N 1
ATOM 789 C CA . SER A 1 102 ? 6.068 23.865 -19.786 1.00 57.44 102 SER A CA 1
ATOM 790 C C . SER A 1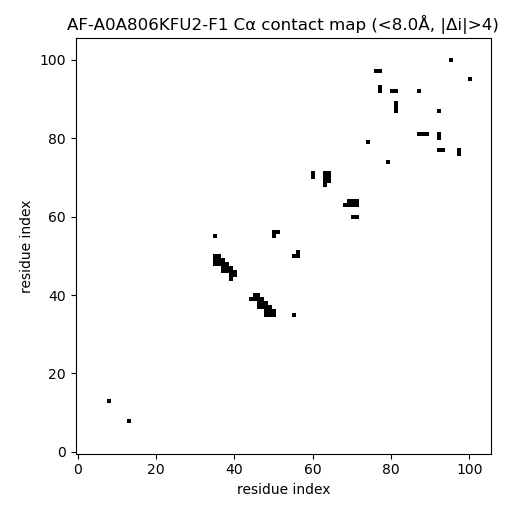 102 ? 5.416 22.882 -20.758 1.00 57.44 102 SER A C 1
ATOM 792 O O . SER A 1 102 ? 6.085 22.105 -21.440 1.00 57.44 102 SER A O 1
ATOM 794 N N . VAL A 1 103 ? 4.085 22.872 -20.800 1.00 53.66 103 VAL A N 1
ATOM 795 C CA . VAL A 1 103 ? 3.359 22.150 -21.847 1.00 53.66 103 VAL A CA 1
ATOM 796 C C . VAL A 1 103 ? 3.565 22.959 -23.122 1.00 53.66 103 VAL A C 1
ATOM 798 O O . VAL A 1 103 ? 2.986 24.032 -23.268 1.00 53.66 103 VAL A O 1
ATOM 801 N N . GLY A 1 104 ? 4.459 22.504 -23.999 1.00 53.78 104 GLY A N 1
ATOM 802 C CA . GLY A 1 104 ? 4.571 23.080 -25.336 1.00 53.78 104 GLY A CA 1
ATOM 803 C C . GLY A 1 104 ? 3.248 22.879 -26.069 1.00 53.78 104 GLY A C 1
ATOM 804 O O . GLY A 1 104 ? 2.749 21.754 -26.116 1.00 53.78 104 GLY A O 1
ATOM 805 N N . GLU A 1 105 ? 2.659 23.963 -26.578 1.00 41.47 105 GLU A N 1
ATOM 806 C CA . GLU A 1 105 ? 1.502 23.886 -27.473 1.00 41.47 105 GLU A CA 1
ATOM 807 C C . GLU A 1 105 ? 1.874 23.026 -28.691 1.00 41.47 105 GLU A C 1
ATOM 809 O O . GLU A 1 105 ? 2.949 23.195 -29.273 1.00 41.47 105 GLU A O 1
ATOM 814 N N . ALA A 1 106 ? 1.012 22.050 -28.985 1.00 40.84 106 ALA A N 1
ATOM 815 C CA . ALA A 1 106 ? 1.180 21.060 -30.046 1.00 40.84 106 ALA A CA 1
ATOM 816 C C . ALA A 1 106 ? 0.890 21.635 -31.437 1.00 40.84 106 ALA A C 1
ATOM 818 O O . ALA A 1 106 ? -0.019 22.491 -31.541 1.00 40.84 106 ALA A O 1
#